Protein AF-A0A960Q9K4-F1 (afdb_monomer_lite)

Secondary structure (DSSP, 8-state):
--TT--SSSS---S-----S-S-SSSTT----HHHHHHHHHHHHHHHHHHHHHHHHTT-BTTB---

Radius of gyration: 20.38 Å; chains: 1; bounding box: 41×16×57 Å

Structure (mmCIF, N/CA/C/O backbone):
data_AF-A0A960Q9K4-F1
#
_entry.id   AF-A0A960Q9K4-F1
#
loop_
_atom_site.group_PDB
_atom_site.id
_atom_site.type_symbol
_atom_site.label_atom_id
_atom_site.label_alt_id
_atom_site.label_comp_id
_atom_site.label_asym_id
_atom_site.label_entity_id
_atom_site.label_seq_id
_atom_site.pdbx_PDB_ins_code
_atom_site.Cartn_x
_atom_site.Cartn_y
_atom_site.Cartn_z
_atom_site.occupancy
_atom_site.B_iso_or_equiv
_atom_site.auth_seq_id
_atom_site.auth_comp_id
_atom_site.auth_asym_id
_atom_site.auth_atom_id
_atom_site.pdbx_PDB_model_num
ATOM 1 N N . ARG A 1 1 ? -11.693 0.249 7.004 1.00 92.06 1 ARG A N 1
ATOM 2 C CA . ARG A 1 1 ? -11.440 1.597 7.575 1.00 92.06 1 ARG A CA 1
ATOM 3 C C . ARG A 1 1 ? -12.733 2.377 7.796 1.00 92.06 1 ARG A C 1
ATOM 5 O O . ARG A 1 1 ? -12.996 2.735 8.930 1.00 92.06 1 ARG A O 1
ATOM 12 N N . TRP A 1 2 ? -13.537 2.643 6.761 1.00 96.12 2 TRP A N 1
ATOM 13 C CA . TRP A 1 2 ? -14.776 3.423 6.921 1.00 96.12 2 TRP A CA 1
ATOM 14 C C . TRP A 1 2 ? -15.900 2.662 7.619 1.00 96.12 2 TRP A C 1
ATOM 16 O O . TRP A 1 2 ? -16.461 3.184 8.573 1.00 96.12 2 TRP A O 1
ATOM 26 N N . LEU A 1 3 ? -16.156 1.408 7.238 1.00 97.88 3 LEU A N 1
ATOM 27 C CA . LEU A 1 3 ? -17.170 0.575 7.905 1.00 97.88 3 LEU A CA 1
ATOM 28 C C . LEU A 1 3 ? -16.858 0.326 9.392 1.00 97.88 3 LEU A C 1
ATOM 30 O O . LEU A 1 3 ? -17.758 0.081 10.182 1.00 97.88 3 LEU A O 1
ATOM 34 N N . SER A 1 4 ? -15.584 0.440 9.779 1.00 96.69 4 SER A N 1
ATOM 35 C CA . SER A 1 4 ? -15.113 0.352 11.166 1.00 96.69 4 SER A CA 1
ATOM 36 C C . SER A 1 4 ? -14.925 1.723 11.834 1.00 96.69 4 SER A C 1
ATOM 38 O O . SER A 1 4 ? -14.267 1.811 12.867 1.00 96.69 4 SER A O 1
ATOM 40 N N . SER A 1 5 ? -15.400 2.814 11.223 1.00 97.00 5 SER A N 1
ATOM 41 C CA . SER A 1 5 ? -15.330 4.154 11.819 1.00 97.00 5 SER A CA 1
ATOM 42 C C . SER A 1 5 ? -16.341 4.275 12.957 1.00 97.00 5 SER A C 1
ATOM 44 O O . SER A 1 5 ? -17.462 3.791 12.841 1.00 97.00 5 SER A O 1
ATOM 46 N N . GLY A 1 6 ? -15.964 4.911 14.064 1.00 95.50 6 GLY A N 1
ATOM 47 C CA . GLY A 1 6 ? -16.795 4.958 15.265 1.00 95.50 6 GLY A CA 1
ATOM 48 C C . GLY A 1 6 ? -15.973 5.311 16.509 1.00 95.50 6 GLY A C 1
ATOM 49 O O . GLY A 1 6 ? -14.929 5.952 16.374 1.00 95.50 6 GLY A O 1
ATOM 50 N N . PRO A 1 7 ? -16.415 4.934 17.725 1.00 93.00 7 PRO A N 1
ATOM 51 C CA . PRO A 1 7 ? -17.501 3.985 18.009 1.00 93.00 7 PRO A CA 1
ATOM 52 C C . PRO A 1 7 ? -18.912 4.595 18.045 1.00 93.00 7 PRO A C 1
ATOM 54 O O . PRO A 1 7 ? -19.883 3.855 17.997 1.00 93.00 7 PRO A O 1
ATOM 57 N N . ARG A 1 8 ? -19.047 5.924 18.157 1.00 95.12 8 ARG A N 1
ATOM 58 C CA . ARG A 1 8 ? -20.361 6.604 18.236 1.00 95.12 8 ARG A CA 1
ATOM 59 C C . ARG A 1 8 ? -20.623 7.574 17.087 1.00 95.12 8 ARG A C 1
ATOM 61 O O . ARG A 1 8 ? -21.764 7.749 16.689 1.00 95.12 8 ARG A O 1
ATOM 68 N N . CYS A 1 9 ? -19.568 8.193 16.562 1.00 96.62 9 CYS A N 1
ATOM 69 C CA . CYS A 1 9 ? -19.653 9.234 15.535 1.00 96.62 9 CYS A CA 1
ATOM 70 C C . CYS A 1 9 ? -19.170 8.718 14.167 1.00 96.62 9 CYS A C 1
ATOM 72 O O . CYS A 1 9 ? -18.373 9.375 13.503 1.00 96.62 9 CYS A O 1
ATOM 74 N N . GLY A 1 10 ? -19.571 7.504 13.785 1.00 95.94 10 GLY A N 1
ATOM 75 C CA . GLY A 1 10 ? -19.152 6.853 12.542 1.00 95.94 10 GLY A CA 1
ATOM 76 C C . GLY A 1 10 ? -20.155 5.794 12.092 1.00 95.94 10 GLY A C 1
ATOM 77 O O . GLY A 1 10 ? -21.262 5.740 12.617 1.00 95.94 10 GLY A O 1
ATOM 78 N N . ILE A 1 11 ? -19.760 4.971 11.122 1.00 97.81 11 ILE A N 1
ATOM 79 C CA . ILE A 1 11 ? -20.626 3.945 10.518 1.00 97.81 11 ILE A CA 1
ATOM 80 C C . ILE A 1 11 ? -20.791 2.725 11.441 1.00 97.81 11 ILE A C 1
ATOM 82 O O . ILE A 1 11 ? -21.901 2.249 11.633 1.00 97.81 11 ILE A O 1
ATOM 86 N N . ALA A 1 12 ? -19.693 2.237 12.025 1.00 95.44 12 ALA A N 1
ATOM 87 C CA . ALA A 1 12 ? -19.650 1.120 12.977 1.00 95.44 12 ALA A CA 1
ATOM 88 C C . ALA A 1 12 ? -20.372 -0.183 12.545 1.00 95.44 12 ALA A C 1
ATOM 90 O O . ALA A 1 12 ? -20.791 -0.965 13.394 1.00 95.44 12 ALA A O 1
ATOM 91 N N . GLU A 1 13 ? -20.473 -0.453 11.240 1.00 98.06 13 GLU A N 1
ATOM 92 C CA . GLU A 1 13 ? -21.090 -1.673 10.692 1.00 98.06 13 GLU A CA 1
ATOM 93 C C . GLU A 1 13 ? -20.234 -2.927 10.908 1.00 98.06 13 GLU A C 1
ATOM 95 O O . GLU A 1 13 ? -20.766 -4.028 11.037 1.00 98.06 13 GLU A O 1
ATOM 100 N N . ILE A 1 14 ? -18.905 -2.776 10.958 1.00 97.06 14 ILE A N 1
ATOM 101 C CA . ILE A 1 14 ? -17.984 -3.881 11.250 1.00 97.06 14 ILE A CA 1
ATOM 102 C C . ILE A 1 14 ? -17.056 -3.531 12.407 1.00 97.06 14 ILE A C 1
ATOM 104 O O . ILE A 1 14 ? -16.614 -2.391 12.561 1.00 97.06 14 ILE A O 1
ATOM 108 N N . THR A 1 15 ? -16.678 -4.552 13.173 1.00 95.38 15 THR A N 1
ATOM 109 C CA . THR A 1 15 ? -15.632 -4.450 14.195 1.00 95.38 15 THR 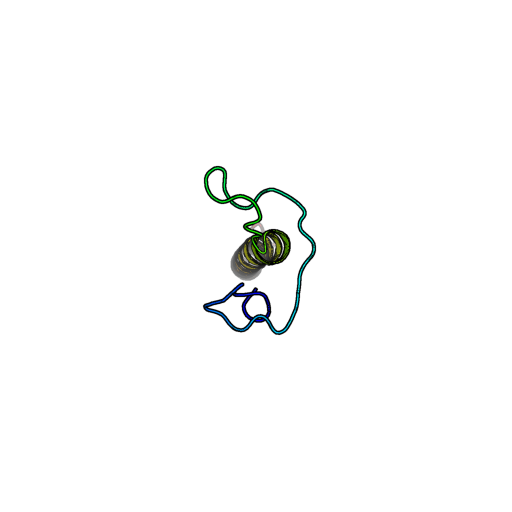A CA 1
ATOM 110 C C . THR A 1 15 ? -14.356 -5.101 13.680 1.00 95.38 15 THR A C 1
ATOM 112 O O . THR A 1 15 ? -14.397 -6.160 13.057 1.00 95.38 15 THR A O 1
ATOM 115 N N . ILE A 1 16 ? -13.217 -4.463 13.934 1.00 95.19 16 ILE A N 1
ATOM 116 C CA . ILE A 1 16 ? -11.894 -4.984 13.579 1.00 95.19 16 ILE A CA 1
ATOM 117 C C . ILE A 1 16 ? -11.117 -5.382 14.844 1.00 95.19 16 ILE A C 1
ATOM 119 O O . ILE A 1 16 ? -11.324 -4.759 15.888 1.00 95.19 16 ILE A O 1
ATOM 123 N N . PRO A 1 17 ? -10.210 -6.376 14.777 1.00 95.38 17 PRO A N 1
ATOM 124 C CA . PRO A 1 17 ? -9.385 -6.760 15.922 1.00 95.38 17 PRO A CA 1
ATOM 125 C C . PRO A 1 17 ? -8.495 -5.616 16.431 1.00 95.38 17 PRO A C 1
ATOM 127 O O . PRO A 1 17 ? -7.900 -4.877 15.642 1.00 95.38 17 PRO A O 1
ATOM 130 N N . SER A 1 18 ? -8.350 -5.499 17.754 1.00 93.62 18 SER A N 1
ATOM 131 C CA . SER A 1 18 ? -7.435 -4.546 18.391 1.00 93.62 18 SER A CA 1
ATOM 132 C C . SER A 1 18 ? -6.027 -5.135 18.507 1.00 93.62 18 SER A C 1
ATOM 134 O O . SER A 1 18 ? -5.759 -5.929 19.406 1.00 93.62 18 SER A O 1
ATOM 136 N N . LEU A 1 19 ? -5.121 -4.751 17.609 1.00 93.69 19 LEU A N 1
ATOM 137 C CA . LEU A 1 19 ? -3.740 -5.263 17.612 1.00 93.69 19 LEU A CA 1
ATOM 138 C C . LEU A 1 19 ? -2.782 -4.434 18.473 1.00 93.69 19 LEU A C 1
ATOM 140 O O . LEU A 1 19 ? -1.800 -4.958 18.986 1.00 93.69 19 LEU A O 1
ATOM 144 N N . GLN A 1 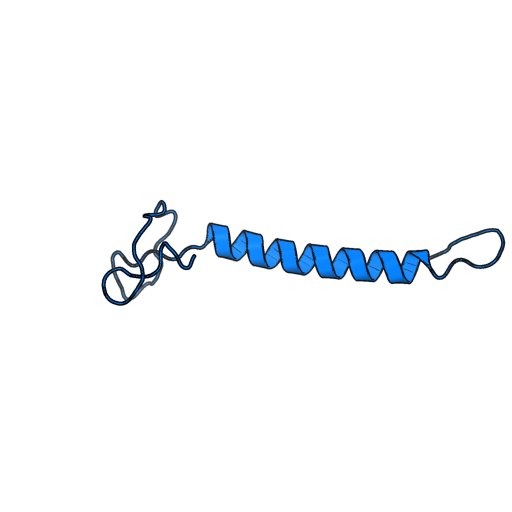20 ? -3.064 -3.141 18.633 1.00 92.50 20 GLN A N 1
ATOM 145 C CA . GLN A 1 20 ? -2.258 -2.219 19.430 1.00 92.50 20 GLN A CA 1
ATOM 146 C C . GLN A 1 20 ? -3.128 -1.078 19.983 1.00 92.50 20 GLN A C 1
ATOM 148 O O . GLN A 1 20 ? -4.163 -0.763 19.381 1.00 92.50 20 GLN A O 1
ATOM 153 N N . PRO A 1 21 ? -2.726 -0.424 21.091 1.00 90.81 21 PRO A N 1
ATOM 154 C CA . PRO A 1 21 ? -3.400 0.776 21.581 1.00 90.81 21 PRO A CA 1
ATOM 155 C C . PRO A 1 21 ? -3.413 1.880 20.514 1.00 90.81 21 PRO A C 1
ATOM 157 O O . PRO A 1 21 ? -2.369 2.254 19.980 1.00 90.81 21 PRO A O 1
ATOM 160 N N . GLY A 1 22 ? -4.592 2.420 20.192 1.00 90.19 22 GLY A N 1
ATOM 161 C CA . GLY A 1 22 ? -4.738 3.444 19.153 1.00 90.19 22 GLY A CA 1
ATOM 162 C C . GLY A 1 22 ? -4.360 4.859 19.601 1.00 90.19 22 GLY A C 1
ATOM 163 O O . GLY A 1 22 ? -4.214 5.754 18.768 1.00 90.19 22 GLY A O 1
ATOM 164 N N . SER A 1 23 ? -4.238 5.101 20.906 1.00 94.75 23 SER A N 1
ATOM 165 C CA . SER A 1 23 ? -3.788 6.376 21.462 1.00 94.75 23 SER A CA 1
ATOM 166 C C . SER A 1 23 ? -3.359 6.205 22.915 1.00 94.75 23 SER A C 1
ATOM 168 O O . SER A 1 23 ? -3.992 5.464 23.662 1.00 94.75 23 SER A O 1
ATOM 170 N N . SER A 1 24 ? -2.322 6.933 23.326 1.00 93.50 24 SER A N 1
ATOM 171 C CA . SER A 1 24 ? -1.852 6.961 24.715 1.00 93.50 24 SER A CA 1
ATOM 172 C C . SER A 1 24 ? -2.836 7.633 25.679 1.00 93.50 24 SER A C 1
ATOM 174 O O . SER A 1 24 ? -2.868 7.273 26.849 1.00 93.50 24 SER A O 1
ATOM 176 N N . ILE A 1 25 ? -3.650 8.585 25.202 1.00 96.50 25 ILE A N 1
ATOM 177 C CA . ILE A 1 25 ? -4.585 9.361 26.039 1.00 96.50 25 ILE A CA 1
ATOM 178 C C . ILE A 1 25 ? -6.020 8.814 26.025 1.00 96.50 25 ILE A C 1
ATOM 180 O O . ILE A 1 25 ? -6.805 9.135 26.911 1.00 96.50 25 ILE A O 1
ATOM 184 N N . MET A 1 26 ? -6.383 7.988 25.038 1.00 95.00 26 MET A N 1
ATOM 185 C CA . MET A 1 26 ? -7.733 7.420 24.909 1.00 95.00 26 MET A CA 1
ATOM 186 C C . MET A 1 26 ? -7.707 5.895 25.075 1.00 95.00 26 MET A C 1
ATOM 188 O O . MET A 1 26 ? -7.550 5.179 24.077 1.00 95.00 26 MET A O 1
ATOM 192 N N . PRO A 1 27 ? -7.895 5.381 26.307 1.00 89.19 27 PRO A N 1
ATOM 193 C CA . PRO A 1 27 ? -8.042 3.951 26.553 1.00 89.19 27 PRO A CA 1
ATOM 194 C C . PRO A 1 27 ? -9.164 3.349 25.702 1.00 89.19 27 PRO A C 1
ATOM 196 O O . PRO A 1 27 ? -10.246 3.922 25.581 1.00 89.19 27 PRO A O 1
ATOM 199 N N . GLY A 1 28 ? -8.903 2.194 25.088 1.00 88.25 28 GLY A N 1
ATOM 200 C CA . GLY A 1 28 ? -9.884 1.488 24.258 1.00 88.25 28 GLY A CA 1
ATOM 201 C C . GLY A 1 28 ? -10.093 2.060 22.851 1.00 88.25 28 GLY A C 1
ATOM 202 O O . GLY A 1 28 ? -10.853 1.478 22.080 1.00 88.25 28 GLY A O 1
ATOM 203 N N . LYS A 1 29 ? -9.413 3.153 22.464 1.00 94.44 29 LYS A N 1
ATOM 204 C CA . LYS A 1 29 ? -9.420 3.608 21.066 1.00 94.44 29 LYS A CA 1
ATOM 205 C C . LYS A 1 29 ? -8.666 2.607 20.189 1.00 94.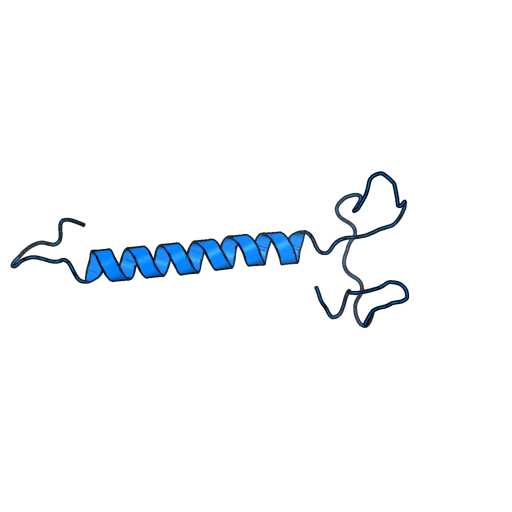44 29 LYS A C 1
ATOM 207 O O . LYS A 1 29 ? -7.490 2.334 20.429 1.00 94.44 29 LYS A O 1
ATOM 212 N N . ILE A 1 30 ? -9.328 2.117 19.144 1.00 95.25 30 ILE A N 1
ATOM 213 C CA . ILE A 1 30 ? -8.780 1.159 18.176 1.00 95.25 30 ILE A CA 1
ATOM 214 C C . ILE A 1 30 ? -8.689 1.847 16.814 1.00 95.25 30 ILE A C 1
ATOM 216 O O . ILE A 1 30 ? -9.685 2.367 16.314 1.00 95.25 30 ILE A O 1
ATOM 220 N N . ASN A 1 31 ? -7.497 1.839 16.214 1.00 96.94 31 ASN A N 1
ATOM 221 C CA . ASN A 1 31 ? -7.279 2.357 14.863 1.00 96.94 31 ASN A CA 1
ATOM 222 C C . ASN A 1 31 ? -7.173 1.198 13.853 1.00 96.94 31 ASN A C 1
ATOM 224 O O . ASN A 1 31 ? -6.679 0.122 14.201 1.00 96.94 31 ASN A O 1
ATOM 228 N N . PRO A 1 32 ? -7.573 1.405 12.589 1.00 97.44 32 PRO A N 1
ATOM 229 C CA . PRO A 1 32 ? -7.487 0.407 11.527 1.00 97.44 32 PRO A CA 1
ATOM 230 C C . PRO A 1 32 ? -6.073 0.310 10.928 1.00 97.44 32 PRO A C 1
ATOM 232 O O . PRO A 1 32 ? -5.896 0.467 9.721 1.00 97.44 32 PRO A O 1
ATOM 235 N N . VAL A 1 33 ? -5.077 0.004 11.765 1.00 97.25 33 VAL A N 1
ATOM 236 C CA . VAL A 1 33 ? -3.644 0.066 11.411 1.00 97.25 33 VAL A CA 1
ATOM 237 C C . VAL A 1 33 ? -3.224 -0.905 10.303 1.00 97.25 33 VAL A C 1
ATOM 239 O O . VAL A 1 33 ? -2.337 -0.588 9.519 1.00 97.25 33 VAL A O 1
ATOM 242 N N . ILE A 1 34 ? -3.879 -2.066 10.185 1.00 97.62 34 ILE A N 1
ATOM 243 C CA . ILE A 1 34 ? -3.603 -3.021 9.097 1.00 97.62 34 ILE A CA 1
ATOM 244 C C . ILE A 1 34 ? -4.142 -2.502 7.755 1.00 97.62 34 ILE A C 1
ATOM 246 O O . ILE A 1 34 ? -3.374 -2.428 6.801 1.00 97.62 34 ILE A O 1
ATOM 250 N N . PRO A 1 35 ? -5.413 -2.062 7.638 1.00 97.38 35 PRO A N 1
ATOM 251 C CA . PRO A 1 35 ? -5.849 -1.339 6.444 1.00 97.38 35 PRO A CA 1
ATOM 252 C C . PRO A 1 35 ? -4.976 -0.123 6.092 1.00 97.38 35 PRO A C 1
ATOM 254 O O . PRO A 1 35 ? -4.765 0.142 4.914 1.00 97.38 35 PRO A O 1
ATOM 257 N N . GLU A 1 36 ? -4.473 0.618 7.084 1.00 98.25 36 GLU A N 1
ATOM 258 C CA . GLU A 1 36 ? -3.572 1.758 6.857 1.00 98.25 36 GLU A CA 1
ATOM 259 C C . GLU A 1 36 ? -2.224 1.322 6.269 1.00 98.25 36 GLU A C 1
ATOM 261 O O . GLU A 1 36 ? -1.785 1.903 5.277 1.00 98.25 36 GLU A O 1
ATOM 266 N N . SER A 1 37 ? -1.595 0.273 6.810 1.00 98.00 37 SER A N 1
ATOM 267 C CA . SER A 1 37 ? -0.327 -0.242 6.278 1.00 98.00 37 SER A CA 1
ATOM 268 C C . SER A 1 37 ? -0.469 -0.796 4.864 1.00 98.00 37 SER A C 1
ATOM 270 O O . SER A 1 37 ? 0.368 -0.511 4.008 1.00 98.00 37 SER A O 1
ATOM 272 N N . VAL A 1 38 ? -1.564 -1.503 4.580 1.00 98.38 38 VAL A N 1
ATOM 273 C CA . VAL A 1 38 ? -1.862 -2.009 3.234 1.00 98.38 38 VAL A CA 1
ATOM 274 C C . VAL A 1 38 ? -2.028 -0.862 2.236 1.00 98.38 38 VAL A C 1
ATOM 276 O O . VAL A 1 38 ? -1.492 -0.943 1.134 1.00 98.38 38 VAL A O 1
ATOM 279 N N . LEU A 1 39 ? -2.707 0.229 2.610 1.00 98.50 39 LEU A N 1
ATOM 280 C CA . LEU A 1 39 ? -2.847 1.403 1.740 1.00 98.50 39 LEU A CA 1
ATOM 281 C C . LEU A 1 39 ? -1.503 2.087 1.457 1.00 98.50 39 LEU A C 1
ATOM 283 O O . LEU A 1 39 ? -1.257 2.476 0.317 1.00 98.50 39 LEU A O 1
ATOM 287 N N . MET A 1 40 ? -0.626 2.204 2.460 1.00 98.75 40 MET A N 1
ATOM 288 C CA . MET A 1 40 ? 0.723 2.750 2.262 1.00 98.75 40 MET A CA 1
ATOM 289 C C . MET A 1 40 ? 1.535 1.900 1.276 1.00 98.75 40 MET A C 1
ATOM 291 O O . MET A 1 40 ? 2.138 2.438 0.349 1.00 98.75 40 MET A O 1
ATOM 295 N N . VAL A 1 41 ? 1.507 0.572 1.427 1.00 98.75 41 VAL A N 1
ATOM 296 C CA . VAL A 1 41 ? 2.208 -0.343 0.513 1.00 98.75 41 VAL A CA 1
ATOM 297 C C . VAL A 1 41 ? 1.604 -0.298 -0.890 1.00 98.75 41 VAL A C 1
ATOM 299 O O . VAL A 1 41 ? 2.349 -0.245 -1.863 1.00 98.75 41 VAL A O 1
ATOM 302 N N . ALA A 1 42 ? 0.277 -0.260 -1.022 1.00 98.75 42 ALA A N 1
ATOM 303 C CA . ALA A 1 42 ? -0.378 -0.151 -2.324 1.00 98.75 42 ALA A CA 1
ATOM 304 C C . ALA A 1 42 ? 0.044 1.128 -3.066 1.00 98.75 42 ALA A C 1
ATOM 306 O O . ALA A 1 42 ? 0.357 1.070 -4.253 1.00 98.75 42 ALA A O 1
ATOM 307 N N . ALA A 1 43 ? 0.126 2.265 -2.365 1.00 98.75 43 ALA A N 1
ATOM 308 C CA . ALA A 1 43 ? 0.636 3.512 -2.935 1.00 98.75 43 ALA A CA 1
ATOM 309 C C . ALA A 1 43 ? 2.091 3.388 -3.410 1.00 98.75 43 ALA A C 1
ATOM 311 O O . ALA A 1 43 ? 2.413 3.814 -4.519 1.00 98.75 43 ALA A O 1
ATOM 312 N N . GLN A 1 44 ? 2.950 2.748 -2.612 1.00 98.81 44 GLN A N 1
ATOM 313 C CA . GLN A 1 44 ? 4.338 2.499 -2.994 1.00 98.81 44 GLN A CA 1
ATOM 314 C C . GLN A 1 44 ? 4.437 1.614 -4.243 1.00 98.81 44 GLN A C 1
ATOM 316 O O . GLN A 1 44 ? 5.207 1.917 -5.148 1.00 98.81 44 GLN A O 1
ATOM 321 N N . VAL A 1 45 ? 3.643 0.543 -4.320 1.00 98.75 45 VAL A N 1
ATOM 322 C CA . VAL A 1 45 ? 3.628 -0.363 -5.478 1.00 98.75 45 VAL A CA 1
ATOM 323 C C . VAL A 1 45 ? 3.172 0.363 -6.742 1.00 98.75 45 VAL A C 1
ATOM 325 O O . VAL A 1 45 ? 3.804 0.193 -7.778 1.00 98.75 45 VAL A O 1
ATOM 328 N N . MET A 1 46 ? 2.152 1.223 -6.659 1.00 98.81 46 MET A N 1
ATOM 329 C CA . MET A 1 46 ? 1.740 2.058 -7.797 1.00 98.81 46 MET A CA 1
ATOM 330 C C . MET A 1 46 ? 2.873 2.984 -8.274 1.00 98.81 46 MET A C 1
ATOM 332 O O . MET A 1 46 ? 3.079 3.140 -9.473 1.00 98.81 46 MET A O 1
ATOM 336 N N . GLY A 1 47 ? 3.649 3.568 -7.355 1.00 98.81 47 GLY A N 1
ATOM 337 C CA . GLY A 1 47 ? 4.825 4.373 -7.710 1.00 98.81 47 GLY A CA 1
ATOM 338 C C . GLY A 1 47 ? 5.959 3.553 -8.338 1.00 98.81 47 GLY A C 1
ATOM 339 O O . GLY A 1 47 ? 6.604 4.000 -9.291 1.00 98.81 47 GLY A O 1
ATOM 340 N N . ASN A 1 48 ? 6.182 2.336 -7.840 1.00 98.81 48 ASN A N 1
ATOM 341 C CA . ASN A 1 48 ? 7.167 1.416 -8.406 1.00 98.81 48 ASN A CA 1
ATOM 342 C C . ASN A 1 48 ? 6.774 1.003 -9.832 1.00 98.81 48 ASN A C 1
ATOM 344 O O . ASN A 1 48 ? 7.627 1.003 -10.713 1.00 98.81 48 ASN A O 1
ATOM 348 N N . ASP A 1 49 ? 5.495 0.711 -1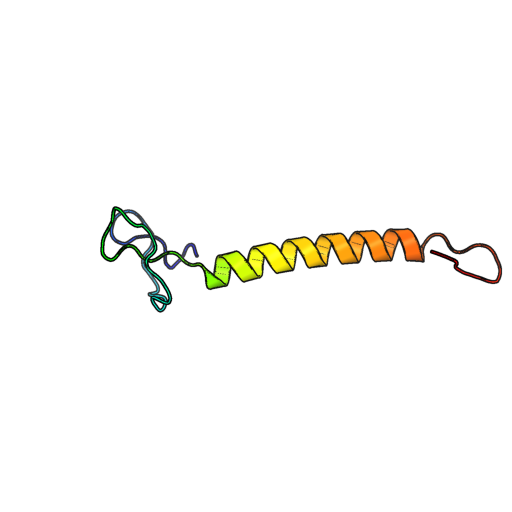0.073 1.00 98.81 49 ASP A N 1
ATOM 349 C CA . ASP A 1 49 ? 4.970 0.381 -11.403 1.00 98.81 49 ASP A CA 1
ATOM 350 C C . ASP A 1 49 ? 5.158 1.539 -12.392 1.00 98.81 49 ASP A C 1
ATOM 352 O O . ASP A 1 49 ? 5.689 1.343 -13.483 1.00 98.81 49 ASP A O 1
ATOM 356 N N . ALA A 1 50 ? 4.855 2.773 -11.978 1.00 98.56 50 ALA A N 1
ATOM 357 C CA . ALA A 1 50 ? 5.119 3.953 -12.798 1.00 98.56 50 ALA A CA 1
ATOM 358 C C . ALA A 1 50 ? 6.616 4.105 -13.133 1.00 98.56 50 ALA A C 1
ATOM 360 O O . ALA A 1 50 ? 6.971 4.415 -14.270 1.00 98.56 50 ALA A O 1
ATOM 361 N N . THR A 1 51 ? 7.500 3.843 -12.167 1.00 98.38 51 THR A N 1
ATOM 362 C CA . THR A 1 51 ? 8.957 3.851 -12.389 1.00 98.38 51 THR A CA 1
ATOM 363 C C . THR A 1 51 ? 9.375 2.783 -13.401 1.00 98.38 51 THR A C 1
ATOM 365 O O . THR A 1 51 ? 10.136 3.077 -14.321 1.00 98.38 51 THR A O 1
ATOM 368 N N . ILE A 1 52 ? 8.837 1.565 -13.275 1.00 98.38 52 ILE A N 1
ATOM 369 C CA . ILE A 1 52 ? 9.072 0.463 -14.217 1.00 98.38 52 ILE A CA 1
ATOM 370 C C . ILE A 1 52 ? 8.590 0.845 -15.617 1.00 98.38 52 ILE A C 1
ATOM 372 O O . ILE A 1 52 ? 9.315 0.628 -16.582 1.00 98.38 52 ILE A O 1
ATOM 376 N N . ALA A 1 53 ? 7.405 1.445 -15.743 1.00 98.38 53 ALA A N 1
ATOM 377 C CA . ALA A 1 53 ? 6.862 1.865 -17.030 1.00 98.38 53 ALA A CA 1
ATOM 378 C C . ALA A 1 53 ? 7.767 2.897 -17.724 1.00 98.38 53 ALA A C 1
ATOM 380 O O . ALA A 1 53 ? 8.021 2.788 -18.925 1.00 98.38 53 ALA A O 1
ATOM 381 N N . VAL A 1 54 ? 8.300 3.862 -16.967 1.00 97.88 54 VAL A N 1
ATOM 382 C CA . VAL A 1 54 ? 9.258 4.854 -17.479 1.00 97.88 54 VAL A CA 1
ATOM 383 C C . VAL A 1 54 ? 10.581 4.198 -17.895 1.00 97.88 54 VAL A C 1
ATOM 385 O O . VAL A 1 54 ? 11.085 4.498 -18.975 1.00 97.88 54 VAL A O 1
ATOM 388 N N .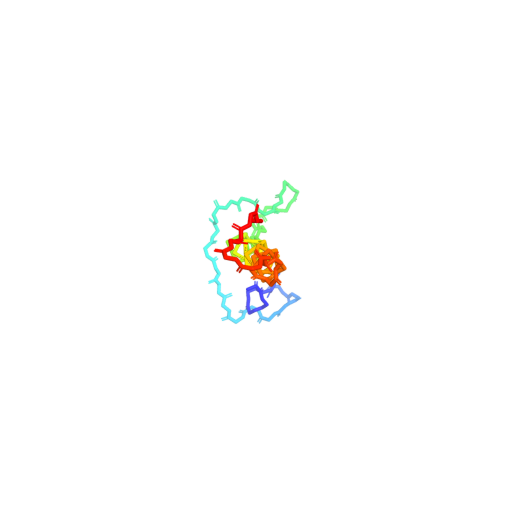 GLY A 1 55 ? 11.132 3.277 -17.098 1.00 97.69 55 GLY A N 1
ATOM 389 C CA . GLY A 1 55 ? 12.352 2.543 -17.470 1.00 97.69 55 GLY A CA 1
ATOM 390 C C . GLY A 1 55 ? 12.153 1.639 -18.693 1.00 97.69 55 GLY A C 1
ATOM 391 O O . GLY A 1 55 ? 12.977 1.599 -19.606 1.00 97.69 55 GLY A O 1
ATOM 392 N N . GLY A 1 56 ? 11.001 0.972 -18.774 1.00 97.12 56 GLY A N 1
ATOM 393 C CA . GLY A 1 56 ? 10.652 0.066 -19.865 1.00 97.12 56 GLY A CA 1
ATOM 394 C C . GLY A 1 56 ? 10.537 0.752 -21.228 1.00 97.12 56 GLY A C 1
ATOM 395 O O . GLY A 1 56 ? 10.880 0.143 -22.239 1.00 97.12 56 GLY A O 1
ATOM 396 N N . MET A 1 57 ? 10.109 2.020 -21.273 1.00 95.75 57 MET A N 1
ATOM 397 C CA . MET A 1 57 ? 9.984 2.773 -22.531 1.00 95.75 57 MET A CA 1
ATOM 398 C C . MET A 1 57 ? 11.289 3.412 -23.030 1.00 95.75 57 MET A C 1
ATOM 400 O O . MET A 1 57 ? 11.310 3.955 -24.131 1.00 95.75 57 MET A O 1
ATOM 404 N N . ALA A 1 58 ? 12.372 3.354 -22.253 1.00 93.81 58 ALA A N 1
ATOM 405 C CA . ALA A 1 58 ? 13.636 4.034 -22.545 1.00 93.81 58 ALA A CA 1
ATOM 406 C C . ALA A 1 58 ? 14.694 3.140 -23.236 1.00 93.81 58 ALA A C 1
ATOM 408 O O . ALA A 1 58 ? 15.886 3.452 -23.213 1.00 93.81 58 ALA A O 1
ATOM 409 N N . GLY A 1 59 ? 14.281 2.027 -23.851 1.00 94.31 59 GLY A N 1
ATOM 410 C CA . GLY A 1 59 ? 15.177 1.157 -24.620 1.00 94.31 59 GLY A CA 1
ATOM 411 C C . GLY A 1 59 ? 15.764 1.856 -25.853 1.00 94.31 59 GLY A C 1
ATOM 412 O O . GLY A 1 59 ? 15.064 2.597 -26.541 1.00 94.31 59 GLY A O 1
ATOM 413 N N . ASN A 1 60 ? 17.044 1.608 -26.148 1.00 95.31 60 ASN A N 1
ATOM 414 C CA . ASN A 1 60 ? 17.742 2.190 -27.295 1.00 95.31 60 ASN A CA 1
ATOM 415 C C . ASN A 1 60 ? 18.315 1.078 -28.184 1.00 95.31 60 ASN A C 1
ATOM 417 O O . ASN A 1 60 ? 19.259 0.391 -27.798 1.00 95.31 60 ASN A O 1
ATOM 421 N N . PHE A 1 61 ? 17.756 0.937 -29.389 1.00 95.31 61 PHE A N 1
ATOM 422 C CA . PHE A 1 61 ? 18.124 -0.098 -30.364 1.00 95.31 61 PHE A CA 1
ATOM 423 C C . PHE A 1 61 ? 18.073 -1.517 -29.766 1.00 95.31 61 PHE A C 1
ATOM 425 O O . PHE A 1 61 ? 17.004 -1.962 -29.353 1.00 95.31 61 PHE A O 1
ATOM 432 N N . GLU A 1 62 ? 19.195 -2.239 -29.729 1.00 96.81 62 GLU A N 1
ATOM 433 C CA . GLU A 1 62 ? 19.264 -3.642 -29.314 1.00 96.81 62 GLU A CA 1
ATOM 434 C C . GLU A 1 62 ? 19.209 -3.856 -27.791 1.00 96.81 62 GLU A C 1
ATOM 436 O O . GLU A 1 62 ? 19.134 -5.007 -27.355 1.00 96.81 62 GLU A O 1
ATOM 441 N N . LEU A 1 63 ? 19.267 -2.799 -26.966 1.00 96.44 63 LEU A N 1
ATOM 442 C CA . LEU A 1 63 ? 19.386 -2.951 -25.514 1.00 96.44 63 LEU A CA 1
ATOM 443 C C . LEU A 1 63 ? 18.614 -1.891 -24.711 1.00 96.44 63 LEU A C 1
ATOM 445 O O . LEU A 1 63 ? 18.609 -0.701 -25.029 1.00 96.44 63 LEU A O 1
ATOM 449 N N . ASN A 1 64 ? 18.003 -2.326 -23.608 1.00 96.62 64 ASN A N 1
ATOM 450 C CA . ASN A 1 64 ? 17.516 -1.443 -22.549 1.00 96.62 64 ASN A CA 1
ATOM 451 C C . ASN A 1 64 ? 18.525 -1.443 -21.384 1.00 96.62 64 ASN A C 1
ATOM 453 O O . ASN A 1 64 ? 18.971 -2.509 -20.965 1.00 96.62 64 ASN A O 1
ATOM 457 N N . VAL A 1 65 ? 18.907 -0.254 -20.907 1.00 94.75 65 VAL A N 1
ATOM 458 C CA . VAL A 1 65 ? 19.916 -0.033 -19.851 1.00 94.75 65 VAL A CA 1
ATOM 459 C C . VAL A 1 65 ? 19.352 0.651 -18.596 1.00 94.75 65 VAL A C 1
ATOM 461 O O . VAL A 1 65 ? 20.125 0.985 -17.698 1.00 94.75 65 VAL A O 1
ATOM 464 N N . MET A 1 66 ? 18.039 0.894 -18.556 1.00 91.25 66 MET A N 1
ATOM 465 C CA . MET A 1 66 ? 17.309 1.458 -17.413 1.00 91.25 66 MET A CA 1
ATOM 466 C C . MET A 1 66 ? 16.773 0.352 -16.509 1.00 91.25 66 MET A C 1
ATOM 468 O O . MET A 1 66 ? 16.756 0.582 -15.280 1.00 91.25 66 MET A O 1
#

Sequence (66 aa):
RWLSSGPRC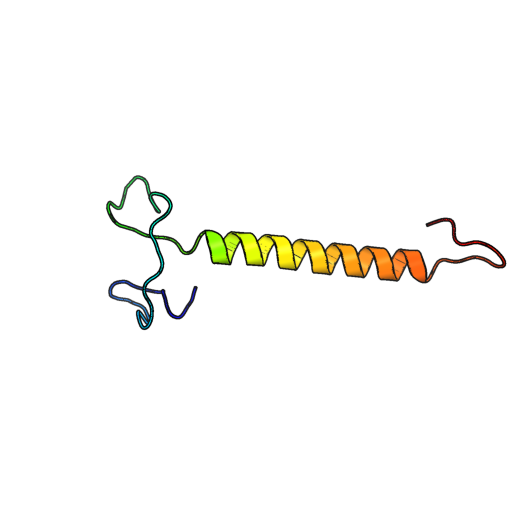GIAEITIPSLQPGSSIMPGKINPVIPESVLMVAAQVMGNDATIAVGGMAGNFELNVM

pLDDT: mean 96.09, std 2.51, range [88.25, 98.81]

Foldseek 3Di:
DQCCPDDPPGNVVDHDDAPDDPDPVDPPDGDPVVVVVVVVVVVVVVVVVVVVVVQVVQADPPDRDD